Protein AF-A0A1B6EX47-F1 (afdb_monomer_lite)

Radius of gyration: 17.8 Å; chains: 1; bounding box: 40×28×42 Å

Organism: NCBI:txid1464854

InterPro domains:
  IPR003347 JmjC domain [PF02373] (51-119)
  IPR003347 JmjC domain [PS51184] (18-119)
  IPR003347 JmjC domain [SM00558] (18-119)

pLDDT: mean 87.49, std 10.5, range [42.75, 98.19]

Sequence (119 aa):
MDYGSGFPTKATNQADDIYVKSTWNLNNIPIDDGSVLGHIGGDISGMKIPWMYVGMCFSAFCWHNEDHWSYSINYLHWGEAKTWYGVPGDCAEKFEEVMREEAPELFDSQPDLLHQLVT

Structure (mmCIF, N/CA/C/O backbone):
data_AF-A0A1B6EX47-F1
#
_entry.id   AF-A0A1B6EX47-F1
#
loop_
_atom_site.group_PDB
_atom_site.id
_atom_site.type_symbol
_atom_site.label_atom_id
_atom_site.label_alt_id
_atom_site.label_comp_id
_atom_site.label_asym_id
_atom_site.label_entity_id
_atom_site.label_seq_id
_atom_site.pdbx_PDB_ins_code
_atom_site.Cartn_x
_atom_site.Cartn_y
_atom_site.Cartn_z
_atom_site.occupancy
_atom_site.B_iso_or_equiv
_atom_site.auth_seq_id
_atom_site.auth_comp_id
_atom_site.auth_asym_id
_atom_site.auth_atom_id
_atom_site.pdbx_PDB_model_num
ATOM 1 N N . MET A 1 1 ? 9.764 18.494 -5.462 1.00 42.75 1 MET A N 1
ATOM 2 C CA . MET A 1 1 ? 11.018 17.833 -5.872 1.00 42.75 1 MET A CA 1
ATOM 3 C C . MET A 1 1 ? 10.703 16.360 -5.752 1.00 42.75 1 MET A C 1
ATOM 5 O O . MET A 1 1 ? 10.561 15.896 -4.631 1.00 42.75 1 MET A O 1
ATOM 9 N N . ASP A 1 2 ? 10.425 15.689 -6.864 1.00 70.00 2 ASP A N 1
ATOM 10 C CA . ASP A 1 2 ? 10.032 14.280 -6.824 1.00 70.00 2 ASP A CA 1
ATOM 11 C C . ASP A 1 2 ? 11.280 13.441 -6.541 1.00 70.00 2 ASP A C 1
ATOM 13 O O . ASP A 1 2 ? 12.287 13.558 -7.238 1.00 70.00 2 ASP A O 1
ATOM 17 N N . TYR A 1 3 ? 11.245 12.658 -5.462 1.00 75.81 3 TYR A N 1
ATOM 18 C CA . TYR A 1 3 ? 12.423 12.002 -4.879 1.00 75.81 3 TYR A CA 1
ATOM 19 C C . TYR A 1 3 ? 12.913 10.769 -5.663 1.00 75.81 3 TYR A C 1
ATOM 21 O O . TYR A 1 3 ? 13.930 10.179 -5.304 1.00 75.81 3 TYR A O 1
ATOM 29 N N . GLY A 1 4 ? 12.225 10.406 -6.752 1.00 83.44 4 GLY A N 1
ATOM 30 C CA . GLY A 1 4 ? 12.516 9.222 -7.560 1.00 83.44 4 GLY A CA 1
ATOM 31 C C . GLY A 1 4 ? 12.038 7.915 -6.917 1.00 83.44 4 GLY A C 1
ATOM 32 O O . GLY A 1 4 ? 11.507 7.899 -5.810 1.00 83.44 4 GLY A O 1
ATOM 33 N N . SER A 1 5 ? 12.206 6.806 -7.641 1.00 90.38 5 SER A N 1
ATOM 34 C CA . SER A 1 5 ? 11.869 5.458 -7.164 1.00 90.38 5 SER A CA 1
ATOM 35 C C . SER A 1 5 ? 13.081 4.778 -6.522 1.00 90.38 5 SER A C 1
ATOM 37 O O . SER A 1 5 ? 14.212 4.988 -6.956 1.00 90.38 5 SER A O 1
ATOM 39 N N . GLY A 1 6 ? 12.842 3.906 -5.538 1.00 91.81 6 GLY A N 1
ATOM 40 C CA . GLY A 1 6 ? 13.866 3.002 -5.000 1.00 91.81 6 GLY A CA 1
ATOM 41 C C . GLY A 1 6 ? 14.222 1.840 -5.939 1.00 91.81 6 GLY A C 1
ATOM 42 O O . GLY A 1 6 ? 15.224 1.160 -5.724 1.00 91.81 6 GLY A O 1
ATOM 43 N N . PHE A 1 7 ? 13.423 1.602 -6.984 1.00 93.25 7 PHE A N 1
ATOM 44 C CA . PHE A 1 7 ? 13.734 0.637 -8.039 1.00 93.25 7 PHE A CA 1
ATOM 45 C C . PHE A 1 7 ? 14.506 1.292 -9.189 1.00 93.25 7 PHE A C 1
ATOM 47 O O . PHE A 1 7 ? 14.283 2.467 -9.492 1.00 93.25 7 PHE A O 1
ATOM 54 N N . PRO A 1 8 ? 15.355 0.534 -9.908 1.00 92.00 8 PRO A N 1
ATOM 55 C CA . PRO A 1 8 ? 15.940 1.034 -11.138 1.00 92.00 8 PRO A CA 1
ATOM 56 C C . PRO A 1 8 ? 14.845 1.257 -12.191 1.00 92.00 8 PRO A C 1
ATOM 58 O O . PRO A 1 8 ? 13.920 0.456 -12.350 1.00 92.00 8 PRO A O 1
ATOM 61 N N . THR A 1 9 ? 14.972 2.348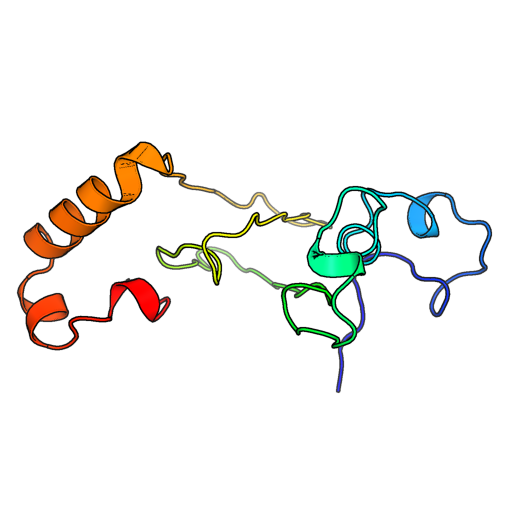 -12.938 1.00 89.12 9 THR A N 1
ATOM 62 C CA . THR A 1 9 ? 14.096 2.715 -14.054 1.00 89.12 9 THR A CA 1
ATOM 63 C C . THR A 1 9 ? 14.932 2.947 -15.311 1.00 89.12 9 THR A C 1
ATOM 65 O O . THR A 1 9 ? 16.153 3.094 -15.240 1.00 89.12 9 THR A O 1
ATOM 68 N N . LYS A 1 10 ? 14.279 3.063 -16.475 1.00 84.44 10 LYS A N 1
ATOM 69 C CA . LYS A 1 10 ? 14.960 3.428 -17.733 1.00 84.44 10 LYS A CA 1
ATOM 70 C C . LYS A 1 10 ? 15.671 4.788 -17.662 1.00 84.44 10 LYS A C 1
ATOM 72 O O . LYS A 1 10 ? 16.576 5.034 -18.449 1.00 84.44 10 LYS A O 1
ATOM 77 N N . ALA A 1 11 ? 15.249 5.671 -16.753 1.00 82.44 11 ALA A N 1
ATOM 78 C CA . ALA A 1 11 ? 15.876 6.972 -16.543 1.00 82.44 11 ALA A CA 1
ATOM 79 C C . ALA A 1 11 ? 17.138 6.888 -15.669 1.00 82.44 11 ALA A C 1
ATOM 81 O O . ALA A 1 11 ? 18.033 7.716 -15.813 1.00 82.44 11 ALA A O 1
ATOM 82 N N . THR A 1 12 ? 17.220 5.905 -14.767 1.00 81.00 12 THR A N 1
ATOM 83 C CA . THR A 1 12 ? 18.323 5.781 -13.801 1.00 81.00 12 THR A CA 1
ATOM 84 C C . THR A 1 12 ? 19.359 4.730 -14.193 1.00 81.00 12 THR A C 1
ATOM 86 O O . THR A 1 12 ? 20.475 4.782 -13.683 1.00 81.00 12 THR A O 1
ATOM 89 N N . ASN A 1 13 ? 19.021 3.774 -15.066 1.00 74.94 13 ASN A N 1
ATOM 90 C CA . ASN A 1 13 ? 19.934 2.716 -15.499 1.00 74.94 13 ASN A CA 1
ATOM 91 C C . ASN A 1 13 ? 19.751 2.367 -16.988 1.00 74.94 13 ASN A C 1
ATOM 93 O O . ASN A 1 13 ? 18.678 2.568 -17.561 1.00 74.94 13 ASN A O 1
ATOM 97 N N . GLN A 1 14 ? 20.801 1.836 -17.623 1.00 66.25 14 GLN A N 1
ATOM 98 C CA . GLN A 1 14 ? 20.741 1.422 -19.029 1.00 66.25 14 GLN A CA 1
ATOM 99 C C . GLN A 1 14 ? 19.740 0.268 -19.216 1.00 66.25 14 GLN A C 1
ATOM 101 O O . GLN A 1 14 ? 19.625 -0.628 -18.383 1.00 66.25 14 GLN A O 1
ATOM 106 N N . ALA A 1 15 ? 18.999 0.317 -20.324 1.00 61.47 15 ALA A N 1
ATOM 107 C CA . ALA A 1 15 ? 17.733 -0.377 -20.565 1.00 61.47 15 ALA A CA 1
ATOM 108 C C . ALA A 1 15 ? 17.765 -1.924 -20.621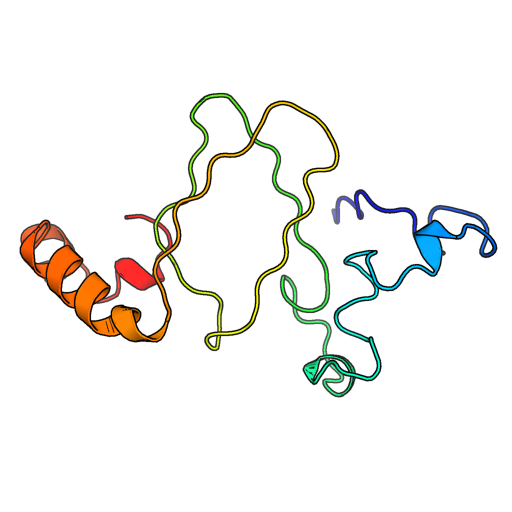 1.00 61.47 15 ALA A C 1
ATOM 110 O O . ALA A 1 15 ? 16.756 -2.511 -21.007 1.00 61.47 15 ALA A O 1
ATOM 111 N N . ASP A 1 16 ? 18.858 -2.589 -20.234 1.00 63.66 16 ASP A N 1
ATOM 112 C CA . ASP A 1 16 ? 19.015 -4.056 -20.270 1.00 63.66 16 ASP A CA 1
ATOM 113 C C . ASP A 1 16 ? 19.114 -4.735 -18.897 1.00 63.66 16 ASP A C 1
ATOM 115 O O . ASP A 1 16 ? 19.326 -5.943 -18.808 1.00 63.66 16 ASP A O 1
ATOM 119 N N . ASP A 1 17 ? 18.864 -3.991 -17.822 1.00 81.06 17 ASP A N 1
ATOM 120 C CA . ASP A 1 17 ? 18.740 -4.554 -16.480 1.00 81.06 17 ASP A CA 1
ATOM 121 C C . ASP A 1 17 ? 17.409 -5.323 -16.309 1.00 81.06 17 ASP A C 1
ATOM 123 O O . ASP A 1 17 ? 16.315 -4.799 -16.556 1.00 81.06 17 ASP A O 1
ATOM 127 N N . ILE A 1 18 ? 17.501 -6.577 -15.852 1.00 90.75 18 ILE A N 1
ATOM 128 C CA . ILE A 1 18 ? 16.354 -7.447 -15.556 1.00 90.75 18 ILE A CA 1
ATOM 129 C C . ILE A 1 18 ? 15.398 -6.824 -14.528 1.00 90.75 18 ILE A C 1
ATOM 131 O O . ILE A 1 18 ? 14.188 -7.035 -14.612 1.00 90.75 18 ILE A O 1
ATOM 135 N N . TYR A 1 19 ? 15.902 -6.007 -13.598 1.00 92.06 19 TYR A N 1
ATOM 136 C CA . TYR A 1 19 ? 15.088 -5.361 -12.568 1.00 92.06 19 TYR A CA 1
ATOM 137 C C . TYR A 1 19 ? 14.316 -4.149 -13.102 1.00 92.06 19 TYR A C 1
ATOM 139 O O . TYR A 1 19 ? 13.242 -3.832 -12.589 1.00 92.06 19 TYR A O 1
ATOM 147 N N . VAL A 1 20 ? 14.804 -3.504 -14.169 1.00 92.75 20 VAL A N 1
ATOM 148 C CA . VAL A 1 20 ? 14.078 -2.417 -14.851 1.00 92.75 20 VAL A CA 1
ATOM 149 C C . VAL A 1 20 ? 12.855 -2.967 -15.590 1.00 92.75 20 VAL A C 1
ATOM 151 O O . VAL A 1 20 ? 11.811 -2.319 -15.614 1.00 92.75 20 VAL A O 1
ATOM 154 N N . LYS A 1 21 ? 12.971 -4.162 -16.185 1.00 90.56 21 LYS A N 1
ATOM 155 C CA . LYS A 1 21 ? 11.901 -4.802 -16.977 1.00 90.56 21 LYS A CA 1
ATOM 156 C C . LYS A 1 21 ? 10.982 -5.716 -16.160 1.00 90.56 21 LYS A C 1
ATOM 158 O O . LYS A 1 21 ? 9.957 -6.143 -16.677 1.00 90.56 21 LYS A O 1
ATOM 163 N N . SER A 1 22 ? 11.346 -6.044 -14.922 1.00 93.19 22 SER A N 1
ATOM 164 C CA . SER A 1 22 ? 10.560 -6.944 -14.075 1.00 93.19 22 SER A CA 1
ATOM 165 C C . SER A 1 22 ? 9.151 -6.402 -13.832 1.00 93.19 22 SER A C 1
ATOM 167 O O . SER A 1 22 ? 8.982 -5.220 -13.528 1.00 93.19 22 SER A O 1
ATOM 169 N N . THR A 1 23 ? 8.147 -7.275 -13.892 1.00 93.25 23 THR A N 1
ATOM 170 C CA . THR A 1 23 ? 6.763 -6.948 -13.515 1.00 93.25 23 THR A CA 1
ATOM 171 C C . THR A 1 23 ? 6.615 -6.715 -12.013 1.00 93.25 23 THR A C 1
ATOM 173 O O . THR A 1 23 ? 5.694 -6.033 -11.599 1.00 93.25 23 THR A O 1
ATOM 176 N N . TRP A 1 24 ? 7.556 -7.190 -11.189 1.00 94.88 24 TRP A N 1
ATOM 177 C CA . TRP A 1 24 ? 7.593 -6.913 -9.745 1.00 94.88 24 TRP A CA 1
ATOM 178 C C . TRP A 1 24 ? 8.207 -5.552 -9.391 1.00 94.88 24 TRP A C 1
ATOM 180 O O . TRP A 1 24 ? 8.240 -5.169 -8.223 1.00 94.88 24 TRP A O 1
ATOM 190 N N . ASN A 1 25 ? 8.713 -4.811 -10.378 1.00 95.25 25 ASN A N 1
ATOM 191 C CA . ASN A 1 25 ? 9.087 -3.419 -10.180 1.00 95.25 25 ASN A CA 1
ATOM 192 C C . ASN A 1 25 ? 7.801 -2.598 -10.038 1.00 95.25 25 ASN A C 1
ATOM 194 O O . ASN A 1 25 ? 6.994 -2.559 -10.965 1.00 95.25 25 ASN A O 1
ATOM 198 N N . LEU A 1 26 ? 7.612 -1.929 -8.897 1.00 95.44 26 LEU A N 1
ATOM 199 C CA . LEU A 1 26 ? 6.354 -1.232 -8.598 1.00 95.44 26 LEU A CA 1
ATOM 200 C C . LEU A 1 26 ? 6.023 -0.114 -9.603 1.00 95.44 26 LEU A C 1
ATOM 202 O O . LEU A 1 26 ? 4.865 0.261 -9.725 1.00 95.44 26 LEU A O 1
ATOM 206 N N . ASN A 1 27 ? 7.005 0.385 -10.366 1.00 93.12 27 ASN A N 1
ATOM 207 C CA . ASN A 1 27 ? 6.759 1.344 -11.451 1.00 93.12 27 ASN A CA 1
ATOM 208 C C . ASN A 1 27 ? 6.076 0.708 -12.681 1.00 93.12 27 ASN A C 1
ATOM 210 O O . ASN A 1 27 ? 5.524 1.425 -13.509 1.00 93.12 27 ASN A O 1
ATOM 214 N N . ASN A 1 28 ? 6.137 -0.621 -12.822 1.00 93.88 28 ASN A N 1
ATOM 215 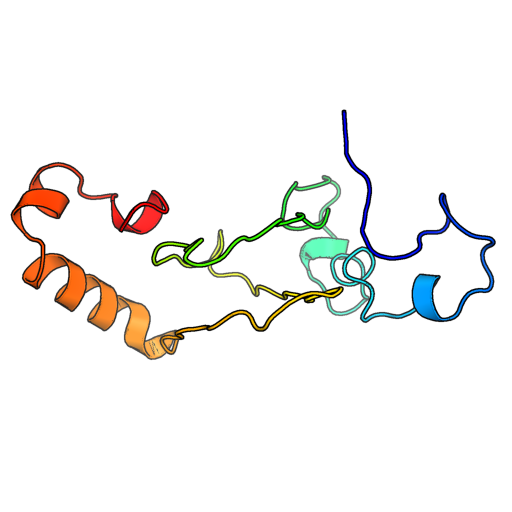C CA . ASN A 1 28 ? 5.609 -1.361 -13.969 1.00 93.88 28 ASN A CA 1
ATOM 216 C C . ASN A 1 28 ? 4.254 -2.026 -13.667 1.00 93.88 28 ASN A C 1
ATOM 218 O O . ASN A 1 28 ? 3.457 -2.190 -14.582 1.00 93.88 28 ASN A O 1
ATOM 222 N N . ILE A 1 29 ? 3.965 -2.374 -12.405 1.00 94.38 29 ILE A N 1
ATOM 223 C CA . ILE A 1 29 ? 2.713 -3.053 -12.005 1.00 94.38 29 ILE A CA 1
ATOM 224 C C . ILE A 1 29 ? 1.449 -2.328 -12.495 1.00 94.38 29 ILE A C 1
ATOM 226 O O . ILE A 1 29 ? 0.564 -2.986 -13.045 1.00 94.38 29 ILE A O 1
ATOM 230 N N . PRO A 1 30 ? 1.325 -0.992 -12.363 1.00 92.75 30 PRO A N 1
ATOM 231 C CA . PRO A 1 30 ? 0.101 -0.304 -12.764 1.00 92.75 30 PRO A CA 1
ATOM 232 C C . PRO A 1 30 ? -0.150 -0.326 -14.274 1.00 92.75 30 PRO A C 1
ATOM 234 O O . PRO A 1 30 ? -1.269 -0.049 -14.688 1.00 92.75 30 PRO A O 1
ATOM 237 N N . ILE A 1 31 ? 0.864 -0.630 -15.087 1.00 90.69 31 ILE A N 1
ATOM 238 C CA . ILE A 1 31 ? 0.788 -0.671 -16.554 1.00 90.69 31 ILE A CA 1
ATOM 239 C C . ILE A 1 31 ? 0.965 -2.085 -17.122 1.00 90.69 31 ILE A C 1
ATOM 241 O O . ILE A 1 31 ? 1.123 -2.230 -18.331 1.00 90.69 31 ILE A O 1
ATOM 245 N N . ASP A 1 32 ? 0.964 -3.109 -16.267 1.00 92.69 32 ASP A N 1
ATOM 246 C CA . ASP A 1 32 ? 0.957 -4.507 -16.695 1.00 92.69 32 ASP A CA 1
ATOM 247 C C . ASP A 1 32 ? -0.361 -4.850 -17.411 1.00 92.69 32 ASP A C 1
ATOM 249 O O . ASP A 1 32 ? -1.405 -4.268 -17.104 1.00 92.69 32 ASP A O 1
ATOM 253 N N . ASP A 1 33 ? -0.333 -5.808 -18.343 1.00 90.00 33 ASP A N 1
ATOM 254 C CA . ASP A 1 33 ? -1.482 -6.143 -19.202 1.00 90.00 33 ASP A CA 1
ATOM 255 C C . ASP A 1 33 ? -2.732 -6.571 -18.405 1.00 90.00 33 ASP A C 1
ATOM 257 O O . ASP A 1 33 ? -3.858 -6.421 -18.880 1.00 90.00 33 ASP A O 1
ATOM 261 N N . GLY A 1 34 ? -2.556 -7.100 -17.188 1.00 91.19 34 GLY A N 1
ATOM 262 C CA . GLY A 1 34 ? -3.659 -7.470 -16.295 1.00 91.19 34 GLY A CA 1
ATOM 263 C C . GLY A 1 34 ? -4.236 -6.317 -15.463 1.00 91.19 34 GLY A C 1
ATOM 264 O O . GLY A 1 34 ? -5.233 -6.511 -14.765 1.00 91.19 34 GLY A O 1
ATOM 265 N N . SER A 1 35 ? -3.624 -5.132 -15.495 1.00 93.81 35 SER A N 1
ATOM 266 C CA . SER A 1 35 ? -3.991 -4.004 -14.639 1.00 93.81 35 SER A CA 1
ATOM 267 C C . SER A 1 35 ? -4.968 -3.051 -15.324 1.00 93.81 35 SER A C 1
ATOM 269 O O . SER A 1 35 ? -4.667 -2.435 -16.346 1.00 93.81 35 SER A O 1
ATOM 271 N N . VAL A 1 36 ? -6.121 -2.816 -14.687 1.00 93.06 36 VAL A N 1
ATOM 272 C CA . VAL A 1 36 ? -7.099 -1.805 -15.139 1.00 93.06 36 VAL A CA 1
ATOM 273 C C . VAL A 1 36 ? -6.478 -0.402 -15.186 1.00 93.06 36 VAL A C 1
ATOM 275 O O . VAL A 1 36 ? -6.851 0.415 -16.032 1.00 93.06 36 VAL A O 1
ATOM 278 N N . LEU A 1 37 ? -5.493 -0.122 -14.325 1.00 91.81 37 LEU A N 1
ATOM 279 C CA . LEU A 1 37 ? -4.832 1.182 -14.253 1.00 91.81 37 LEU A CA 1
ATOM 280 C C . LEU A 1 37 ? -4.060 1.520 -15.539 1.00 91.81 37 LEU A C 1
ATOM 282 O O . LEU A 1 37 ? -3.929 2.702 -15.871 1.00 91.81 37 LEU A O 1
ATOM 286 N N . GLY A 1 38 ? -3.617 0.517 -16.306 1.00 88.69 38 GLY A N 1
ATOM 287 C CA . GLY A 1 38 ? -2.904 0.706 -17.572 1.00 88.69 38 GLY A CA 1
ATOM 288 C C . GLY A 1 38 ? -3.751 1.416 -18.631 1.00 88.69 38 GLY A C 1
ATOM 289 O O . GLY A 1 38 ? -3.220 2.133 -19.478 1.00 88.69 38 GLY A O 1
ATOM 290 N N . HIS A 1 39 ? -5.077 1.302 -18.529 1.00 89.81 39 HIS A N 1
ATOM 291 C CA . HIS A 1 39 ? -6.035 1.913 -19.453 1.00 89.81 39 HIS A CA 1
ATOM 292 C C . HIS A 1 39 ? -6.487 3.321 -19.040 1.00 89.81 39 HIS A C 1
ATOM 294 O O . HIS A 1 39 ? -7.195 3.990 -19.794 1.00 89.81 39 HIS A O 1
ATOM 300 N N . ILE A 1 40 ? -6.081 3.795 -17.861 1.00 87.19 40 ILE A N 1
ATOM 301 C CA . ILE A 1 40 ? -6.394 5.142 -17.380 1.00 87.19 40 ILE A CA 1
ATOM 302 C C . ILE A 1 40 ? -5.309 6.098 -17.881 1.00 87.19 40 ILE A C 1
ATOM 304 O O . ILE A 1 40 ? -4.144 5.948 -17.529 1.00 87.19 40 ILE A O 1
ATOM 308 N N . GLY A 1 41 ? -5.668 7.095 -18.693 1.00 78.00 41 GLY A N 1
ATOM 309 C CA . GLY A 1 41 ? -4.693 8.005 -19.317 1.00 78.00 41 GLY A CA 1
ATOM 310 C C . GLY A 1 41 ? -4.011 9.008 -18.374 1.00 78.00 41 GLY A C 1
ATOM 311 O O . GLY A 1 41 ? -3.045 9.643 -18.779 1.00 78.00 41 GLY A O 1
ATOM 312 N N . GLY A 1 42 ? -4.505 9.172 -17.143 1.00 80.81 42 GLY A N 1
ATOM 313 C CA . GLY A 1 42 ? -3.915 10.062 -16.139 1.00 80.81 42 GLY A CA 1
ATOM 314 C C . GLY A 1 42 ? -2.915 9.348 -15.231 1.00 80.81 42 GLY A C 1
ATOM 315 O O . GLY A 1 42 ? -3.149 8.205 -14.838 1.00 80.81 42 GLY A O 1
ATOM 316 N N . ASP A 1 43 ? -1.839 10.041 -14.859 1.00 75.69 43 ASP A N 1
ATOM 317 C CA . ASP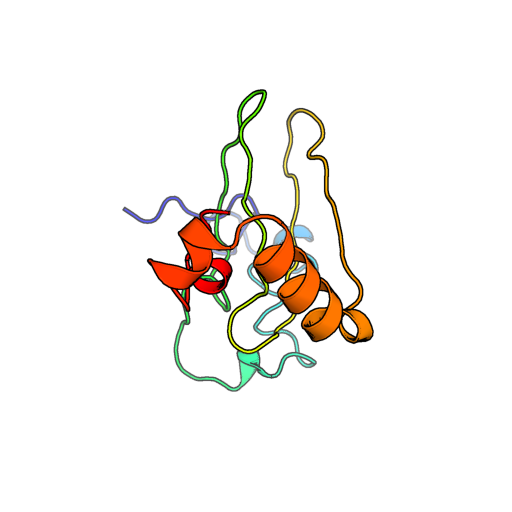 A 1 43 ? -0.911 9.595 -13.819 1.00 75.69 43 ASP A CA 1
ATOM 318 C C . ASP A 1 43 ? -1.493 9.908 -12.439 1.00 75.69 43 ASP A C 1
ATOM 320 O O . ASP A 1 43 ? -1.462 11.043 -11.962 1.00 75.69 43 ASP A O 1
ATOM 324 N N . ILE A 1 44 ? -2.069 8.888 -11.806 1.00 79.12 44 ILE A N 1
ATOM 325 C CA . ILE A 1 44 ? -2.649 9.002 -10.468 1.00 79.12 44 ILE A CA 1
ATOM 326 C C . ILE A 1 44 ? -1.537 8.740 -9.447 1.00 79.12 44 ILE A C 1
ATOM 328 O O . ILE A 1 44 ? -1.018 7.623 -9.358 1.00 79.12 44 ILE A O 1
ATOM 332 N N . SER A 1 45 ? -1.146 9.775 -8.697 1.00 77.81 45 SER A N 1
ATOM 333 C CA . SER A 1 45 ? -0.155 9.658 -7.618 1.00 77.81 45 SER A CA 1
ATOM 334 C C . SER A 1 45 ? -0.597 8.607 -6.600 1.00 77.81 45 SER A C 1
ATOM 336 O O . SER A 1 45 ? -1.761 8.587 -6.215 1.00 77.81 45 SER A O 1
ATOM 338 N N . GLY A 1 46 ? 0.310 7.720 -6.191 1.00 75.06 46 GLY A N 1
ATOM 339 C CA . GLY A 1 46 ? 0.023 6.651 -5.226 1.00 75.06 46 GLY A CA 1
ATOM 340 C C . GLY A 1 46 ? -0.534 5.378 -5.855 1.00 75.06 46 GLY A C 1
ATOM 341 O O . GLY A 1 46 ? -0.291 4.301 -5.328 1.00 75.06 46 GLY A O 1
ATOM 342 N N . MET A 1 47 ? -1.183 5.472 -7.022 1.00 81.50 47 MET A N 1
ATOM 343 C CA . MET A 1 47 ? -1.753 4.309 -7.720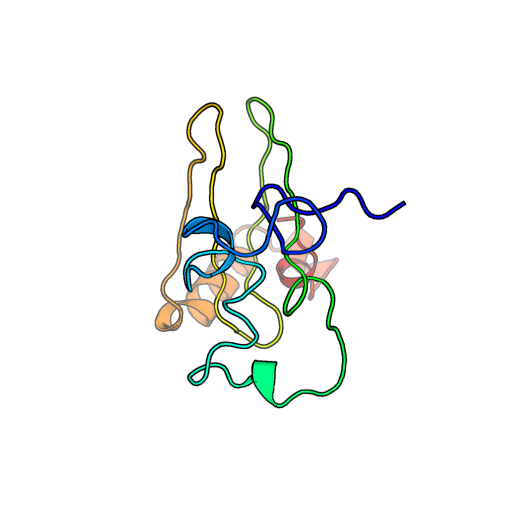 1.00 81.50 47 MET A CA 1
ATOM 344 C C . MET A 1 47 ? -0.950 3.901 -8.962 1.00 81.50 47 MET A C 1
ATOM 346 O O . MET A 1 47 ? -0.708 2.719 -9.185 1.00 81.50 47 MET A O 1
ATOM 350 N N . LYS A 1 48 ? -0.520 4.867 -9.786 1.00 84.56 48 LYS A N 1
ATOM 351 C CA . LYS A 1 48 ? 0.330 4.622 -10.970 1.00 84.56 48 LYS A CA 1
ATOM 352 C C . LYS A 1 48 ? 1.792 4.978 -10.738 1.00 84.56 48 LYS A C 1
ATOM 354 O O . LYS A 1 48 ? 2.674 4.415 -11.377 1.00 84.56 48 LYS A O 1
ATOM 359 N N . ILE A 1 49 ? 2.035 5.907 -9.818 1.00 86.81 49 ILE A N 1
ATOM 360 C CA . ILE A 1 49 ? 3.371 6.330 -9.403 1.00 86.81 49 ILE A CA 1
ATOM 361 C C . ILE A 1 49 ? 3.585 5.839 -7.966 1.00 86.81 49 ILE A C 1
ATOM 363 O O . ILE A 1 49 ? 2.847 6.288 -7.083 1.00 86.81 49 ILE A O 1
ATOM 367 N N . PRO A 1 50 ? 4.568 4.953 -7.711 1.00 90.50 50 PRO A N 1
ATOM 368 C CA . PRO A 1 50 ? 4.816 4.423 -6.374 1.00 90.50 50 PRO A CA 1
ATOM 369 C C . PRO A 1 50 ? 5.151 5.514 -5.357 1.00 90.50 50 PRO A C 1
ATOM 371 O O . PRO A 1 50 ? 5.897 6.449 -5.654 1.00 90.50 50 PRO A O 1
ATOM 374 N N . TRP A 1 51 ? 4.653 5.354 -4.133 1.00 92.00 51 TRP A N 1
ATOM 375 C CA . TRP A 1 51 ? 5.057 6.169 -2.988 1.00 92.00 51 TRP A CA 1
ATOM 376 C C . TRP A 1 51 ? 6.233 5.546 -2.237 1.00 92.00 51 TRP A C 1
ATOM 378 O O . TRP A 1 51 ? 6.471 4.339 -2.290 1.00 92.00 51 TRP A O 1
ATOM 388 N N . MET A 1 52 ? 6.973 6.389 -1.517 1.00 92.38 52 MET A N 1
ATOM 389 C CA . MET A 1 52 ? 8.101 5.977 -0.688 1.00 92.38 52 MET A CA 1
ATOM 390 C C . MET A 1 52 ? 7.826 6.309 0.776 1.00 92.38 52 MET A C 1
ATOM 392 O O . MET A 1 52 ? 7.473 7.437 1.110 1.00 92.38 52 MET A O 1
ATOM 396 N N . TYR A 1 53 ? 8.071 5.334 1.649 1.00 93.88 53 TYR A N 1
ATOM 397 C CA . TYR A 1 53 ? 7.936 5.486 3.093 1.00 93.88 53 TYR A CA 1
ATOM 398 C C . TYR A 1 53 ? 9.278 5.232 3.772 1.00 93.88 53 TYR A C 1
ATOM 400 O O . TYR A 1 53 ? 9.828 4.134 3.678 1.00 93.88 53 TYR A O 1
ATOM 408 N N . VAL A 1 54 ? 9.784 6.233 4.492 1.00 95.81 54 VAL A N 1
ATOM 409 C CA . VAL A 1 54 ? 10.970 6.103 5.348 1.00 95.81 54 VAL A CA 1
ATOM 410 C C . VAL A 1 54 ? 10.493 5.951 6.789 1.00 95.81 54 VAL A C 1
ATOM 412 O O . VAL A 1 54 ? 9.873 6.860 7.336 1.00 95.81 54 VAL A O 1
ATOM 415 N N . GLY A 1 55 ? 10.732 4.779 7.376 1.00 95.44 55 GLY A N 1
ATOM 416 C CA . GLY A 1 55 ? 10.306 4.448 8.737 1.00 95.44 55 GLY A CA 1
ATOM 417 C C . GLY A 1 55 ? 11.414 4.617 9.774 1.00 95.44 55 GLY A C 1
ATOM 418 O O . GLY A 1 55 ? 12.600 4.631 9.447 1.00 95.44 55 GLY A O 1
ATOM 419 N N . MET A 1 56 ? 11.009 4.686 11.039 1.00 97.50 56 MET A N 1
ATOM 420 C CA . MET A 1 56 ? 11.890 4.596 12.206 1.00 97.50 56 MET A CA 1
ATOM 421 C C . MET A 1 56 ? 11.256 3.674 13.256 1.00 97.50 56 MET A C 1
ATOM 423 O O . MET A 1 56 ? 10.109 3.256 13.104 1.00 97.50 56 MET A O 1
ATOM 427 N N . CYS A 1 57 ? 11.973 3.357 14.335 1.00 97.44 57 CYS A N 1
ATOM 428 C CA . CYS A 1 57 ? 11.393 2.566 15.421 1.00 97.44 57 CYS A CA 1
ATOM 429 C C . CYS A 1 57 ? 10.097 3.225 15.935 1.00 97.44 57 CYS A C 1
ATOM 431 O O . CYS A 1 57 ? 10.068 4.428 16.192 1.00 97.44 57 CYS A O 1
ATOM 433 N N . PHE A 1 58 ? 9.029 2.430 16.035 1.00 94.81 58 PHE A N 1
ATOM 434 C CA . PHE A 1 58 ? 7.668 2.848 16.400 1.00 94.81 58 PHE A CA 1
ATOM 435 C C . PHE A 1 58 ? 6.955 3.807 15.434 1.00 94.81 58 PHE A C 1
ATOM 437 O O . PHE A 1 58 ? 5.864 4.272 15.759 1.00 94.81 58 PHE A O 1
ATOM 444 N N . SER A 1 59 ? 7.486 4.070 14.232 1.00 96.44 59 SER A N 1
ATOM 445 C CA . SER A 1 59 ? 6.670 4.702 13.18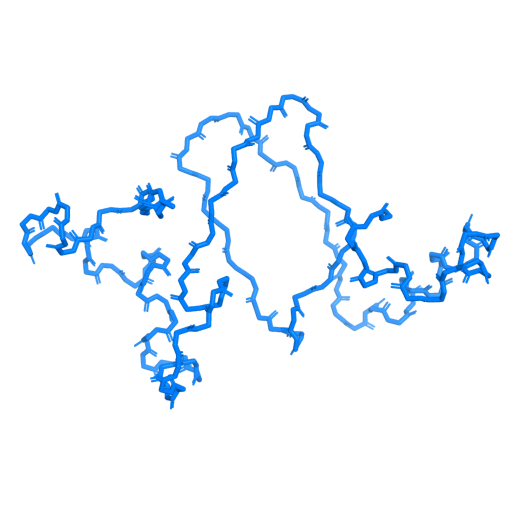7 1.00 96.44 59 SER A CA 1
ATOM 446 C C . SER A 1 59 ? 5.510 3.775 12.822 1.00 96.44 59 SER A C 1
ATOM 448 O O . SER A 1 59 ? 5.748 2.610 12.489 1.00 96.44 59 SER A O 1
ATOM 450 N N . ALA A 1 60 ? 4.286 4.290 12.863 1.00 93.94 60 ALA A N 1
ATOM 451 C CA . ALA A 1 60 ? 3.069 3.526 12.629 1.00 93.94 60 ALA A CA 1
ATOM 452 C C . ALA A 1 60 ? 2.233 4.137 11.499 1.00 93.94 60 ALA A C 1
ATOM 454 O O . ALA A 1 60 ? 2.346 5.327 11.202 1.00 93.94 60 ALA A O 1
ATOM 455 N N . PHE A 1 61 ? 1.395 3.297 10.897 1.00 92.94 61 PHE A N 1
ATOM 456 C CA . PHE A 1 61 ? 0.308 3.701 10.015 1.00 92.94 61 PHE A CA 1
ATOM 457 C C . PHE A 1 61 ? -0.993 3.281 10.688 1.00 92.94 61 PHE A C 1
ATOM 459 O O . PHE A 1 61 ? -1.112 2.135 11.123 1.00 92.94 61 PHE A O 1
ATOM 466 N N . CYS A 1 62 ? -1.918 4.226 10.802 1.00 93.06 62 CYS A N 1
ATOM 467 C CA . CYS A 1 62 ? -3.255 4.003 11.330 1.00 93.06 62 CYS A CA 1
ATOM 468 C C . CYS A 1 62 ? -4.071 3.082 10.418 1.00 93.06 62 CYS A C 1
ATOM 470 O O . CYS A 1 62 ? -3.707 2.850 9.256 1.00 93.06 62 CYS A O 1
ATOM 472 N N . TRP A 1 63 ? -5.176 2.561 10.945 1.00 92.75 63 TRP A N 1
ATOM 473 C CA . TRP A 1 63 ? -6.075 1.706 10.175 1.00 92.75 63 TRP A CA 1
ATOM 474 C C . TRP A 1 63 ? -6.635 2.453 8.961 1.00 92.75 63 TRP A C 1
ATOM 476 O O . TRP A 1 63 ? -7.063 3.598 9.073 1.00 92.75 63 TRP A O 1
ATOM 486 N N . HIS A 1 64 ? -6.603 1.804 7.797 1.00 92.62 64 HIS A N 1
ATOM 487 C CA . HIS A 1 64 ? -7.183 2.314 6.556 1.00 92.62 64 HIS A CA 1
ATOM 488 C C . HIS A 1 64 ? -7.416 1.187 5.548 1.00 92.62 64 HIS A C 1
ATOM 490 O O . HIS A 1 64 ? -6.860 0.091 5.671 1.00 92.62 64 HIS A O 1
ATOM 496 N N . ASN A 1 65 ? -8.225 1.486 4.537 1.00 92.88 65 ASN A N 1
ATOM 497 C CA . ASN A 1 65 ? -8.292 0.760 3.275 1.00 92.88 65 ASN A CA 1
ATOM 498 C C . ASN A 1 65 ? -7.734 1.651 2.153 1.00 92.88 65 ASN A C 1
ATOM 500 O O . ASN A 1 65 ? -7.523 2.848 2.340 1.00 92.88 65 ASN A O 1
ATOM 504 N N . GLU A 1 66 ? -7.453 1.056 0.997 1.00 92.88 66 GLU A N 1
ATOM 505 C CA . GLU A 1 66 ? -7.010 1.822 -0.167 1.00 92.88 66 GLU A CA 1
ATOM 506 C C . GLU A 1 66 ? -8.190 2.539 -0.825 1.00 92.88 66 GLU A C 1
ATOM 508 O O . GLU A 1 66 ? -9.320 2.030 -0.837 1.00 92.88 66 GLU A O 1
ATOM 513 N N . ASP A 1 67 ? -7.905 3.677 -1.458 1.00 89.81 67 ASP A N 1
ATOM 514 C CA . ASP A 1 67 ? -8.877 4.392 -2.279 1.00 89.81 67 ASP A CA 1
ATOM 515 C C . ASP A 1 67 ? -9.531 3.433 -3.287 1.00 89.81 67 ASP A C 1
ATOM 517 O O . ASP A 1 67 ? -8.874 2.602 -3.930 1.00 89.81 67 ASP A O 1
ATOM 521 N N . HIS A 1 68 ? -10.855 3.544 -3.414 1.00 91.31 68 HIS A N 1
ATOM 522 C CA . HIS A 1 68 ? -11.685 2.663 -4.244 1.00 91.31 68 HIS A CA 1
ATOM 523 C C . HIS A 1 68 ? -11.601 1.165 -3.888 1.00 91.31 68 HIS A C 1
ATOM 525 O O . HIS A 1 68 ? -11.901 0.326 -4.739 1.00 91.31 68 HIS A O 1
ATOM 531 N N . TRP A 1 69 ? -11.199 0.823 -2.657 1.00 92.06 69 TRP A N 1
ATOM 532 C CA . TRP A 1 69 ? -11.010 -0.562 -2.195 1.00 92.06 69 TRP A CA 1
ATOM 533 C C . TRP A 1 69 ? -10.099 -1.367 -3.125 1.00 92.06 69 TRP A C 1
ATOM 535 O O . TRP A 1 69 ? -10.324 -2.546 -3.409 1.00 92.06 69 TRP A O 1
ATOM 545 N N . SER A 1 70 ? -9.091 -0.682 -3.655 1.00 93.56 70 SER A N 1
ATOM 546 C CA . SER A 1 70 ? -8.135 -1.252 -4.588 1.00 93.56 70 SER A CA 1
ATOM 547 C C . SER A 1 70 ? -7.082 -2.106 -3.871 1.00 93.56 70 SER A C 1
ATOM 549 O O . SER A 1 70 ? -7.036 -2.210 -2.645 1.00 93.56 70 SER A O 1
ATOM 551 N N . TYR A 1 71 ? -6.246 -2.783 -4.655 1.00 94.50 71 TYR A N 1
ATOM 552 C CA . TYR A 1 71 ? -5.126 -3.544 -4.116 1.00 94.50 71 TYR A CA 1
ATOM 553 C C . TYR A 1 71 ? -3.970 -2.617 -3.739 1.00 94.50 71 TYR A C 1
ATOM 555 O O . TYR A 1 71 ? -3.610 -1.728 -4.507 1.00 94.50 71 TYR A O 1
ATOM 563 N N . SER A 1 72 ? -3.321 -2.925 -2.617 1.00 95.25 72 SER A N 1
ATOM 564 C CA . SER A 1 72 ? -2.036 -2.348 -2.221 1.00 95.25 72 SER A CA 1
ATOM 565 C C . SER A 1 72 ? -0.915 -3.362 -2.414 1.00 95.25 72 SER A C 1
ATOM 567 O O . SER A 1 72 ? -1.096 -4.558 -2.167 1.00 95.25 72 SER A O 1
ATOM 569 N N . ILE A 1 73 ? 0.269 -2.896 -2.803 1.00 96.50 73 ILE A N 1
ATOM 570 C CA . ILE A 1 73 ? 1.492 -3.703 -2.794 1.00 96.50 73 ILE A CA 1
ATOM 571 C C . ILE A 1 73 ? 2.655 -2.883 -2.236 1.00 96.50 73 ILE A C 1
ATOM 573 O O . ILE A 1 73 ? 2.913 -1.759 -2.662 1.00 96.50 73 ILE A O 1
ATOM 577 N N . ASN A 1 74 ? 3.382 -3.460 -1.277 1.00 97.06 74 ASN A N 1
ATOM 578 C CA . ASN A 1 74 ? 4.510 -2.816 -0.612 1.00 97.06 74 ASN A CA 1
ATOM 579 C C . ASN A 1 74 ? 5.794 -3.633 -0.791 1.00 97.06 74 ASN A C 1
ATOM 581 O O . ASN A 1 74 ? 5.783 -4.858 -0.669 1.00 97.06 74 ASN A O 1
ATOM 585 N N . TYR A 1 75 ? 6.909 -2.945 -1.038 1.00 97.31 75 TYR A N 1
ATOM 586 C CA . TYR A 1 75 ? 8.233 -3.554 -1.103 1.00 97.31 75 TYR A CA 1
ATOM 587 C C . TYR A 1 75 ? 9.178 -2.867 -0.115 1.00 97.31 75 TYR A C 1
ATOM 589 O O . TYR A 1 75 ? 9.444 -1.669 -0.221 1.00 97.31 75 TYR A O 1
ATOM 597 N N . LEU A 1 76 ? 9.707 -3.633 0.842 1.00 97.62 76 LEU A N 1
ATOM 598 C CA . LEU A 1 76 ? 10.728 -3.154 1.768 1.00 97.62 76 LEU A CA 1
ATOM 599 C C . LEU A 1 76 ? 12.107 -3.299 1.115 1.00 97.62 76 LEU A C 1
ATOM 601 O O . LEU A 1 76 ? 12.667 -4.391 1.079 1.00 97.62 76 LEU A O 1
ATOM 605 N N . HIS A 1 77 ? 12.654 -2.194 0.604 1.00 96.75 77 HIS A N 1
ATOM 606 C CA . HIS A 1 77 ? 13.948 -2.200 -0.085 1.00 96.75 77 HIS A CA 1
ATOM 607 C C . HIS A 1 77 ? 15.111 -2.665 0.803 1.00 96.75 77 HIS A C 1
ATOM 609 O O . HIS A 1 77 ? 15.974 -3.410 0.344 1.00 96.75 77 HIS A O 1
ATOM 615 N N . TRP A 1 78 ? 15.160 -2.191 2.048 1.00 97.31 78 TRP A N 1
ATOM 616 C CA . TRP A 1 78 ? 16.171 -2.519 3.056 1.00 97.31 78 TRP A CA 1
ATOM 617 C C . TRP A 1 78 ? 15.735 -1.957 4.419 1.00 97.31 78 TRP A C 1
ATOM 619 O O . TRP A 1 78 ? 14.802 -1.157 4.492 1.00 97.31 78 TRP A O 1
ATOM 629 N N . GLY A 1 79 ? 16.425 -2.355 5.491 1.00 97.62 79 GLY A N 1
ATOM 630 C CA . GLY A 1 79 ? 16.153 -1.912 6.863 1.00 97.62 79 GLY A CA 1
ATOM 631 C C . GLY A 1 79 ? 15.606 -3.025 7.757 1.00 97.62 79 GLY A C 1
ATOM 632 O O . GLY A 1 79 ? 15.645 -4.202 7.399 1.00 97.62 79 GLY A O 1
ATOM 633 N N . GLU A 1 80 ? 15.134 -2.645 8.943 1.00 98.19 80 GLU A N 1
ATOM 634 C CA . GLU A 1 80 ? 14.491 -3.569 9.883 1.00 98.19 80 GLU A CA 1
ATOM 635 C C . GLU A 1 80 ? 13.059 -3.919 9.451 1.00 98.19 80 GLU A C 1
ATOM 637 O O . GLU A 1 80 ? 12.459 -3.260 8.600 1.00 98.19 80 GLU A O 1
ATOM 642 N N . ALA A 1 81 ? 12.511 -4.989 10.030 1.00 97.81 81 ALA A N 1
ATOM 643 C CA . ALA A 1 81 ? 11.203 -5.510 9.655 1.00 97.81 81 ALA A CA 1
ATOM 644 C C . ALA A 1 81 ? 10.069 -4.499 9.906 1.00 97.81 81 ALA A C 1
ATOM 646 O O . ALA A 1 81 ? 10.025 -3.819 10.930 1.00 97.81 81 ALA A O 1
ATOM 647 N N . LYS A 1 82 ? 9.102 -4.468 8.981 1.00 97.94 82 LYS A N 1
ATOM 648 C CA . LYS A 1 82 ? 7.824 -3.766 9.134 1.00 97.94 82 LYS A CA 1
ATOM 649 C C . LYS A 1 82 ? 6.749 -4.764 9.567 1.00 97.94 82 LYS A C 1
ATOM 651 O O . LYS A 1 82 ? 6.517 -5.752 8.872 1.00 97.94 82 LYS A O 1
ATOM 656 N N . THR A 1 83 ? 6.090 -4.492 10.688 1.00 98.19 83 THR A N 1
ATOM 657 C CA . THR A 1 83 ? 4.965 -5.297 11.189 1.00 98.19 83 THR A CA 1
ATOM 658 C C . THR A 1 83 ? 3.660 -4.866 10.527 1.00 98.19 83 THR A C 1
ATOM 660 O O . THR A 1 83 ? 3.421 -3.670 10.371 1.00 98.19 83 THR A O 1
ATOM 663 N N . TRP A 1 84 ? 2.815 -5.837 10.175 1.00 98.00 84 TRP A N 1
ATOM 664 C CA . TRP A 1 84 ? 1.506 -5.617 9.560 1.00 98.00 84 TRP A CA 1
ATOM 665 C C . TRP A 1 84 ? 0.400 -6.286 10.369 1.00 98.00 84 TRP A C 1
ATOM 667 O O . TRP A 1 84 ? 0.582 -7.392 10.882 1.00 98.00 84 TRP A O 1
ATOM 677 N N . TYR A 1 85 ? -0.758 -5.634 10.409 1.00 97.06 85 TYR A N 1
ATOM 678 C CA . TYR A 1 85 ? -2.014 -6.190 10.894 1.00 97.06 85 TYR A CA 1
ATOM 679 C C . TYR A 1 85 ? -3.033 -6.071 9.762 1.00 97.06 85 TYR A C 1
ATOM 681 O O . TYR A 1 85 ? -3.140 -5.015 9.146 1.00 97.06 85 TYR A O 1
ATOM 689 N N . GLY A 1 86 ? -3.725 -7.164 9.442 1.00 96.75 86 GLY A N 1
ATOM 690 C CA . GLY A 1 86 ? -4.654 -7.220 8.317 1.00 96.75 86 GLY A CA 1
ATOM 691 C C . GLY A 1 86 ? -6.018 -7.731 8.749 1.00 96.75 86 GLY A C 1
ATOM 692 O O . GLY A 1 86 ? -6.107 -8.682 9.527 1.00 96.75 86 GLY A O 1
ATOM 693 N N . VAL A 1 87 ? -7.066 -7.112 8.211 1.00 97.00 87 VAL A N 1
ATOM 694 C CA . VAL A 1 87 ? -8.457 -7.539 8.372 1.00 97.00 87 VAL A CA 1
ATOM 695 C C . VAL A 1 87 ? -8.970 -8.011 7.008 1.00 97.00 87 VAL A C 1
ATOM 697 O O . VAL A 1 87 ? -8.788 -7.299 6.019 1.00 97.00 87 VAL A O 1
ATOM 700 N N . PRO A 1 88 ? -9.578 -9.207 6.913 1.00 97.38 88 PRO A N 1
ATOM 701 C CA . PRO A 1 88 ? -10.230 -9.660 5.688 1.00 97.38 88 PRO A CA 1
ATOM 702 C C . PRO A 1 88 ? -11.312 -8.682 5.206 1.00 97.38 88 PRO A C 1
ATOM 704 O O . PRO A 1 88 ? -12.059 -8.137 6.016 1.00 97.38 88 PRO A O 1
ATOM 707 N N . GLY A 1 89 ? -11.426 -8.477 3.890 1.00 95.06 89 GLY A N 1
ATOM 708 C CA . GLY A 1 89 ? -12.378 -7.510 3.322 1.00 95.06 89 GLY A CA 1
ATOM 709 C C . GLY A 1 89 ? -13.850 -7.834 3.607 1.00 95.06 89 GLY A C 1
ATOM 710 O O . GLY A 1 89 ? -14.658 -6.927 3.767 1.00 95.06 89 GLY A O 1
ATOM 711 N N . ASP A 1 90 ? -14.200 -9.112 3.761 1.00 97.25 90 ASP A N 1
ATOM 712 C CA . ASP A 1 90 ? -15.535 -9.569 4.181 1.00 97.25 90 ASP A CA 1
ATOM 713 C C . ASP A 1 90 ? -15.865 -9.237 5.649 1.00 97.25 90 ASP A C 1
ATOM 715 O O . ASP A 1 90 ? -17.020 -9.331 6.068 1.00 97.25 90 ASP A O 1
ATOM 719 N N . CYS A 1 91 ? -14.865 -8.819 6.426 1.00 96.94 91 CYS A N 1
ATOM 720 C CA . CYS A 1 91 ? -15.003 -8.349 7.800 1.00 96.94 91 CYS A CA 1
ATOM 721 C C . CYS A 1 91 ? -14.907 -6.820 7.932 1.00 96.94 91 CYS A C 1
ATOM 723 O O . CYS A 1 91 ? -14.918 -6.340 9.064 1.00 96.94 91 CYS A O 1
ATOM 725 N N . ALA A 1 92 ? -14.827 -6.059 6.831 1.00 93.69 92 ALA A N 1
ATOM 726 C CA . ALA A 1 92 ? -14.646 -4.605 6.872 1.00 93.69 92 ALA A CA 1
ATOM 727 C C . ALA A 1 92 ? -15.732 -3.901 7.707 1.00 93.69 92 ALA A C 1
ATOM 729 O O . ALA A 1 92 ? -15.411 -3.251 8.694 1.00 93.69 92 ALA A O 1
ATOM 730 N N . GLU A 1 93 ? -17.014 -4.130 7.405 1.00 93.19 93 GLU A N 1
ATOM 731 C CA . GLU A 1 93 ? -18.132 -3.501 8.135 1.00 93.19 93 GLU A CA 1
ATOM 732 C C . GLU A 1 93 ? -18.137 -3.858 9.631 1.00 93.19 93 GLU A C 1
ATOM 734 O O . GLU A 1 93 ? -18.392 -3.008 10.478 1.00 93.19 93 GLU A O 1
ATOM 739 N N . LYS A 1 94 ? -17.788 -5.106 9.977 1.00 95.50 94 LYS A N 1
ATOM 740 C CA . LYS A 1 94 ? -17.691 -5.546 11.380 1.00 95.50 94 LYS A CA 1
ATOM 741 C C . LYS A 1 94 ? -16.546 -4.858 12.113 1.00 95.50 94 LYS A C 1
ATOM 743 O O . LYS A 1 94 ? -16.657 -4.565 13.297 1.00 95.50 94 LYS A O 1
ATOM 748 N N . PHE A 1 95 ? -15.429 -4.636 11.427 1.00 93.56 95 PHE A N 1
ATOM 749 C CA . PHE A 1 95 ? -14.307 -3.897 11.987 1.00 93.56 95 PHE A CA 1
ATOM 750 C C . PHE A 1 95 ? -14.686 -2.432 12.232 1.00 93.56 95 PHE A C 1
ATOM 752 O O . PHE A 1 95 ? -14.403 -1.910 13.307 1.00 93.56 95 PHE A O 1
ATOM 759 N N . GLU A 1 96 ? -15.375 -1.791 11.285 1.00 90.62 96 GLU A N 1
ATOM 760 C CA . GLU A 1 96 ? -15.868 -0.417 11.446 1.00 90.62 96 GLU A CA 1
ATOM 761 C C . GLU A 1 96 ? -16.871 -0.287 12.604 1.00 90.62 96 GLU A C 1
ATOM 763 O O . GLU A 1 96 ? -16.825 0.693 13.351 1.00 90.62 96 GLU A O 1
ATOM 768 N N . GLU A 1 97 ? -17.748 -1.281 12.783 1.00 91.31 97 GLU A N 1
ATOM 769 C CA . GLU A 1 97 ? -18.683 -1.357 13.911 1.00 91.31 97 GLU A CA 1
ATOM 770 C C . GLU A 1 97 ? -17.934 -1.415 15.249 1.00 91.31 97 GLU A C 1
ATOM 772 O O . GLU A 1 97 ? -18.154 -0.558 16.104 1.00 91.31 97 GLU A O 1
ATOM 777 N N . VAL A 1 98 ? -16.977 -2.338 15.396 1.00 92.38 98 VAL A N 1
ATOM 778 C CA . VAL A 1 98 ? -16.171 -2.458 16.624 1.00 92.38 98 VAL A CA 1
ATOM 779 C C . VAL A 1 98 ? -15.373 -1.182 16.893 1.00 92.38 98 VAL A C 1
ATOM 781 O O . VAL A 1 98 ? -15.345 -0.704 18.022 1.00 92.38 98 VAL A O 1
ATOM 784 N N . MET A 1 99 ? -14.761 -0.574 15.873 1.00 88.62 99 MET A N 1
ATOM 785 C CA . MET A 1 99 ? -14.031 0.689 16.044 1.00 88.62 99 MET A CA 1
ATOM 786 C C . MET A 1 99 ? -14.939 1.799 16.589 1.00 88.62 99 MET A C 1
ATOM 788 O O . MET A 1 99 ? -14.529 2.553 17.475 1.00 88.62 99 MET A O 1
ATOM 792 N N . ARG A 1 100 ? -16.183 1.876 16.102 1.00 85.75 100 ARG A N 1
ATOM 793 C CA . ARG A 1 100 ? -17.175 2.846 16.578 1.00 85.75 100 ARG A CA 1
ATOM 794 C C . ARG A 1 100 ? -17.586 2.600 18.028 1.00 85.75 100 ARG A C 1
ATOM 796 O O . ARG A 1 100 ? -17.772 3.562 18.767 1.00 85.75 100 ARG A O 1
ATOM 803 N N . GLU A 1 101 ? -17.721 1.339 18.426 1.00 89.69 101 GLU A N 1
ATOM 804 C CA . GLU A 1 101 ? -18.064 0.954 19.799 1.00 89.69 101 GLU A CA 1
ATOM 805 C C . GLU A 1 101 ? -16.923 1.209 20.794 1.00 89.69 101 GLU A C 1
ATOM 807 O O . GLU A 1 101 ? -17.182 1.621 21.924 1.00 89.69 101 GLU A O 1
ATOM 812 N N . GLU A 1 102 ? -15.672 1.005 20.378 1.00 88.50 102 GLU A N 1
ATOM 813 C CA . GLU A 1 102 ? -14.490 1.160 21.238 1.00 88.50 102 GLU A CA 1
ATOM 814 C C . GLU A 1 102 ? -14.062 2.630 21.417 1.00 88.50 102 GLU A C 1
ATOM 816 O O . GLU A 1 102 ? -13.493 2.988 22.452 1.00 88.50 102 GLU A O 1
ATOM 821 N N . ALA A 1 103 ? -14.347 3.507 20.444 1.00 83.94 103 ALA A N 1
ATOM 822 C CA . ALA A 1 103 ? -13.994 4.934 20.492 1.00 83.94 103 ALA A CA 1
ATOM 823 C C . ALA A 1 103 ? -15.177 5.887 20.185 1.00 83.94 103 ALA A C 1
ATOM 825 O O . ALA A 1 103 ? -15.048 6.778 19.338 1.00 83.94 103 ALA A O 1
ATOM 826 N N . PRO A 1 104 ? -16.323 5.766 20.879 1.00 78.94 104 PRO A N 1
ATOM 827 C CA . PRO A 1 104 ? -17.573 6.424 20.494 1.00 78.94 104 PRO A CA 1
ATOM 828 C C . PRO A 1 104 ? -17.471 7.953 20.477 1.00 78.94 104 PRO A C 1
ATOM 830 O O . PRO A 1 104 ? -17.905 8.582 19.518 1.00 78.94 104 PRO A O 1
ATOM 833 N N . GLU A 1 105 ? -16.807 8.561 21.469 1.00 78.56 105 GLU A N 1
ATOM 834 C CA . GLU A 1 105 ? -16.631 10.023 21.529 1.00 78.56 105 GLU A CA 1
ATOM 835 C C . GLU A 1 105 ? -15.856 10.575 20.320 1.00 78.56 105 GLU A C 1
ATOM 837 O O . GLU A 1 105 ? -16.115 11.686 19.850 1.00 78.56 105 GLU A O 1
ATOM 842 N N . LEU A 1 106 ? -14.908 9.794 19.794 1.00 75.81 106 LEU A N 1
ATOM 843 C CA . LEU A 1 106 ? -14.072 10.201 18.673 1.00 75.81 106 LEU A CA 1
ATOM 844 C C . LEU A 1 106 ? -14.872 10.148 17.363 1.00 75.81 106 LEU A C 1
ATOM 846 O O . LEU A 1 106 ? -14.830 11.107 16.592 1.00 75.81 106 LEU A O 1
ATOM 850 N N . PHE A 1 107 ? -15.675 9.099 17.169 1.00 77.06 107 PHE A N 1
ATOM 851 C CA . PHE A 1 107 ? -16.572 8.955 16.016 1.00 77.06 107 PHE A CA 1
ATOM 852 C C . PHE A 1 107 ? -17.769 9.912 16.038 1.00 77.06 107 PHE A C 1
ATOM 854 O O . PHE A 1 107 ? -18.179 10.385 14.979 1.00 77.06 107 PHE A O 1
ATOM 861 N N . ASP A 1 108 ? -18.289 10.263 17.216 1.00 77.50 108 ASP A N 1
ATOM 862 C CA . ASP A 1 108 ? -19.327 11.292 17.354 1.00 77.50 108 ASP A CA 1
ATOM 863 C C . ASP A 1 108 ? -18.798 12.672 16.932 1.00 77.50 108 ASP A C 1
ATOM 865 O O . ASP A 1 108 ? -19.510 13.464 16.310 1.00 77.50 108 ASP A O 1
ATOM 869 N N . SER A 1 109 ? -17.528 12.959 17.242 1.00 76.56 109 SER A N 1
ATOM 870 C CA . SER A 1 109 ? -16.866 14.204 16.840 1.00 76.56 109 SER A CA 1
ATOM 871 C C . SER A 1 109 ? -16.455 14.217 15.362 1.00 76.56 109 SER A C 1
ATOM 873 O O . SER A 1 109 ? -16.467 15.274 14.726 1.00 76.56 109 SER A O 1
ATOM 875 N N . GLN A 1 110 ? -16.089 13.053 14.816 1.00 75.94 110 GLN A N 1
ATOM 876 C CA . GLN A 1 110 ? -15.594 12.873 13.453 1.00 75.94 110 GLN A CA 1
ATOM 877 C C . GLN A 1 110 ? -16.129 11.560 12.858 1.00 75.94 110 GLN A C 1
ATOM 879 O O . GLN A 1 110 ? -15.476 10.522 12.946 1.00 75.94 110 GLN A O 1
ATOM 884 N N . PRO A 1 111 ? -17.295 11.589 12.192 1.00 75.88 111 PRO A N 1
ATOM 885 C CA . PRO A 1 111 ? -17.891 10.385 11.608 1.00 75.88 111 PRO A CA 1
ATOM 886 C C . PRO A 1 111 ? -17.007 9.711 10.546 1.00 75.88 111 PRO A C 1
ATOM 888 O O . PRO A 1 111 ? -17.027 8.492 10.409 1.00 75.88 111 PRO A O 1
ATOM 891 N N . ASP A 1 112 ? -16.189 10.498 9.837 1.00 76.62 112 ASP A N 1
ATOM 892 C CA . ASP A 1 112 ? -15.300 10.029 8.764 1.00 76.62 112 ASP A CA 1
ATOM 893 C C . ASP A 1 112 ? -13.888 9.667 9.249 1.00 76.62 112 ASP A C 1
ATOM 895 O O . ASP A 1 112 ? -12.985 9.472 8.440 1.00 76.62 112 ASP A O 1
ATOM 899 N N . LEU A 1 113 ? -13.667 9.587 10.560 1.00 73.88 113 LEU A N 1
ATOM 900 C CA . LEU A 1 113 ? -12.349 9.400 11.170 1.00 73.88 113 LEU A CA 1
ATOM 901 C C . LEU A 1 113 ? -11.564 8.190 10.631 1.00 73.88 113 LEU A C 1
ATOM 903 O O . LEU A 1 113 ? -10.353 8.290 10.433 1.00 73.88 113 LEU A O 1
ATOM 907 N N . LEU A 1 114 ? -12.246 7.074 10.346 1.00 66.62 114 LEU A N 1
ATOM 908 C CA . LEU A 1 114 ? -11.625 5.871 9.764 1.00 66.62 114 LEU A CA 1
ATOM 909 C C . LEU A 1 114 ? -11.034 6.119 8.374 1.00 66.62 114 LEU A C 1
ATOM 911 O O . LEU A 1 114 ? -10.082 5.458 7.975 1.00 66.62 114 LEU A O 1
ATOM 915 N N . HIS A 1 115 ? -11.560 7.102 7.650 1.00 71.31 115 HIS A N 1
ATOM 916 C CA . HIS A 1 115 ? -11.089 7.479 6.322 1.00 71.31 115 HIS A CA 1
ATOM 917 C C . HIS A 1 115 ? -9.990 8.551 6.377 1.00 71.31 115 HIS A C 1
ATOM 919 O O . HIS A 1 115 ? -9.443 8.929 5.345 1.00 71.31 115 HIS A O 1
ATOM 925 N N . GLN A 1 116 ? -9.652 9.055 7.571 1.00 67.06 116 GLN A N 1
ATOM 926 C CA . GLN A 1 116 ? -8.692 10.147 7.752 1.00 67.06 116 GLN A CA 1
ATOM 927 C C . GLN A 1 116 ? -7.271 9.679 8.102 1.00 67.06 116 GLN A C 1
ATOM 929 O O . GLN A 1 116 ? -6.415 10.528 8.332 1.00 67.06 116 GLN A O 1
ATOM 934 N N . LEU A 1 117 ? -6.982 8.367 8.094 1.00 64.62 117 LEU A N 1
ATOM 935 C CA . LEU A 1 117 ? -5.644 7.798 8.356 1.00 64.62 117 LEU A CA 1
ATOM 936 C C . LEU A 1 117 ? -5.062 8.169 9.741 1.00 64.62 117 LEU A C 1
ATOM 938 O O . LEU A 1 117 ? -3.845 8.304 9.881 1.00 64.62 117 LEU A O 1
ATOM 942 N N . VAL A 1 118 ? -5.902 8.350 10.769 1.00 69.19 118 VAL A N 1
ATOM 943 C CA . VAL A 1 118 ? -5.473 8.875 12.091 1.00 69.19 118 VAL A CA 1
ATOM 944 C C . VAL A 1 118 ? -5.877 8.033 13.309 1.00 69.19 118 VAL A C 1
ATOM 946 O O . VAL A 1 118 ? -5.582 8.443 14.431 1.00 69.19 118 VAL A O 1
ATOM 949 N N . THR A 1 119 ? -6.523 6.876 13.123 1.00 53.47 119 THR A N 1
ATOM 950 C CA . THR A 1 119 ? -6.989 5.997 14.220 1.00 53.47 119 THR A CA 1
ATOM 951 C C . THR A 1 119 ? -6.192 4.715 14.413 1.00 53.47 119 THR A C 1
ATOM 953 O O . THR A 1 119 ? -5.848 4.039 13.416 1.00 53.47 119 THR A O 1
#

Foldseek 3Di:
DPPDDPWDEVVRDPPPDPRNVDCPNLLNVCCPPPHPNVVPPDDDPVRNPPDDDDDDVPDDWAAAADVVNDDDDDDDSDDDDDDDDDDDPVCVVVVVVVVCVVPVVVCVVPVCVRHVRPD

Secondary structure (DSSP, 8-state):
-----SS--TTTS-TT-HHHH-TTSTTTGGGSTT-GGGG--S--BTTTB-------TT----S---GGG--------SSSPPP-----GGGHHHHHHHHHHHSHHHHHH-TTGGGTT--